Protein AF-X1KHG5-F1 (afdb_monomer_lite)

pLDDT: mean 86.61, std 15.01, range [49.56, 97.62]

Radius of gyration: 16.96 Å; chains: 1; bounding box: 36×52×27 Å

Foldseek 3Di:
DDDDDDPDDPDPPDDDLVRLVVLLVVLVVCCVPPVVPNDVVSVVSNVVSCVVNPVDD

Structure (mmCIF, N/CA/C/O backbone):
data_AF-X1KHG5-F1
#
_entry.id   AF-X1KHG5-F1
#
loop_
_atom_site.group_PDB
_atom_site.id
_atom_site.type_symbol
_atom_site.label_atom_id
_atom_site.label_alt_id
_atom_site.label_comp_id
_atom_site.label_asym_id
_atom_site.label_entity_id
_atom_site.label_seq_id
_atom_site.pdbx_PDB_ins_code
_atom_site.Cartn_x
_atom_site.Cartn_y
_atom_site.Cartn_z
_atom_site.occupancy
_atom_site.B_iso_or_equiv
_atom_site.auth_seq_id
_atom_site.auth_comp_id
_atom_site.auth_asym_id
_atom_site.auth_atom_id
_atom_site.pdbx_PDB_model_num
ATOM 1 N N . MET A 1 1 ? -21.802 -42.488 3.912 1.00 49.56 1 MET A N 1
ATOM 2 C CA . MET A 1 1 ? -21.939 -41.114 4.432 1.00 49.56 1 MET A CA 1
ATOM 3 C C . MET A 1 1 ? -20.542 -40.537 4.462 1.00 49.56 1 MET A C 1
ATOM 5 O O . MET A 1 1 ? -19.771 -40.914 5.331 1.00 49.56 1 MET A O 1
ATOM 9 N N . GLU A 1 2 ? -20.187 -39.753 3.450 1.00 58.41 2 GLU A N 1
ATOM 10 C CA . GLU A 1 2 ? -18.922 -39.014 3.431 1.00 58.41 2 GLU A CA 1
ATOM 11 C C . GLU A 1 2 ? -19.081 -37.787 4.335 1.00 58.41 2 GLU A C 1
ATOM 13 O O . GLU A 1 2 ? -20.069 -37.057 4.237 1.00 58.41 2 GLU A O 1
ATOM 18 N N . SER A 1 3 ? -18.164 -37.619 5.284 1.00 63.53 3 SER A N 1
ATOM 19 C CA . SER A 1 3 ? -18.137 -36.490 6.209 1.00 63.53 3 SER A CA 1
ATOM 20 C C . SER A 1 3 ? -17.629 -35.246 5.484 1.00 63.53 3 SER A C 1
ATOM 22 O O . SER A 1 3 ? -16.493 -35.226 5.019 1.00 63.53 3 SER A O 1
ATOM 24 N N . VAL A 1 4 ? -18.456 -34.204 5.401 1.00 60.94 4 VAL A N 1
ATOM 25 C CA . VAL A 1 4 ? -18.021 -32.875 4.954 1.00 60.94 4 VAL A CA 1
ATOM 26 C C . VAL A 1 4 ? -17.203 -32.254 6.084 1.00 60.94 4 VAL A C 1
ATOM 28 O O . VAL A 1 4 ? -17.758 -31.810 7.089 1.00 60.94 4 VAL A O 1
ATOM 31 N N . GLU A 1 5 ? -15.879 -32.260 5.944 1.00 59.62 5 GLU A N 1
ATOM 32 C CA . GLU A 1 5 ? -14.988 -31.498 6.816 1.00 59.62 5 GLU A CA 1
ATOM 33 C C . GLU A 1 5 ? -15.158 -30.004 6.517 1.00 59.62 5 GLU A C 1
ATOM 35 O O . GLU A 1 5 ? -14.825 -29.513 5.438 1.00 59.62 5 GLU A O 1
ATOM 40 N N . ILE A 1 6 ? -15.717 -29.268 7.476 1.00 61.09 6 ILE A N 1
ATOM 41 C CA . ILE A 1 6 ? -15.782 -27.809 7.422 1.00 61.09 6 ILE A CA 1
ATOM 42 C C . ILE A 1 6 ? -14.399 -27.290 7.824 1.00 61.09 6 ILE A C 1
ATOM 44 O O . ILE A 1 6 ? -14.050 -27.287 9.003 1.00 61.09 6 ILE A O 1
ATOM 48 N N . LEU A 1 7 ? -13.611 -26.850 6.840 1.00 53.69 7 LEU A N 1
ATOM 49 C CA . LEU A 1 7 ? -12.371 -26.099 7.047 1.00 53.69 7 LEU A CA 1
ATOM 50 C C . LEU A 1 7 ? -12.699 -24.770 7.745 1.00 53.69 7 LEU A C 1
ATOM 52 O O . LEU A 1 7 ? -13.100 -23.793 7.113 1.00 53.69 7 LEU A O 1
ATOM 56 N N . THR A 1 8 ? -12.579 -24.733 9.071 1.00 64.44 8 THR A N 1
ATOM 57 C CA . THR A 1 8 ? -12.811 -23.519 9.853 1.00 64.44 8 THR A CA 1
ATOM 58 C C . THR A 1 8 ? -11.551 -22.665 9.969 1.00 64.44 8 THR A C 1
ATOM 60 O O . THR A 1 8 ? -10.542 -23.124 10.496 1.00 64.44 8 THR A O 1
ATOM 63 N N . LYS A 1 9 ? -11.737 -21.387 9.604 1.00 55.88 9 LYS A N 1
ATOM 64 C CA . LYS A 1 9 ? -10.979 -20.174 9.960 1.00 55.88 9 LYS A CA 1
ATOM 65 C C . LYS A 1 9 ? -9.640 -19.960 9.239 1.00 55.88 9 LYS A C 1
ATOM 67 O O . LYS A 1 9 ? -8.577 -20.207 9.791 1.00 55.88 9 LYS A O 1
ATOM 72 N N . SER A 1 10 ? -9.705 -19.321 8.066 1.00 59.12 10 SER A N 1
ATOM 73 C CA . SER A 1 10 ? -8.725 -18.268 7.770 1.00 59.12 10 SER A CA 1
ATOM 74 C C . SER A 1 10 ? -8.884 -17.204 8.852 1.00 59.12 10 SER A C 1
ATOM 76 O O . SER A 1 10 ? -9.895 -16.502 8.884 1.00 59.12 10 SER A O 1
ATOM 78 N N . GLU A 1 11 ? -7.941 -17.138 9.787 1.00 62.28 11 GLU A N 1
ATOM 79 C CA . GLU A 1 11 ? -7.808 -15.980 10.664 1.00 62.28 11 GLU A CA 1
ATOM 80 C C . GLU A 1 11 ? -7.578 -14.759 9.772 1.00 62.28 11 GLU A C 1
ATOM 82 O O . GLU A 1 11 ? -6.581 -14.666 9.057 1.00 62.28 11 GLU A O 1
ATOM 87 N N . VAL A 1 12 ? -8.558 -13.858 9.745 1.00 65.94 12 VAL A N 1
ATOM 88 C CA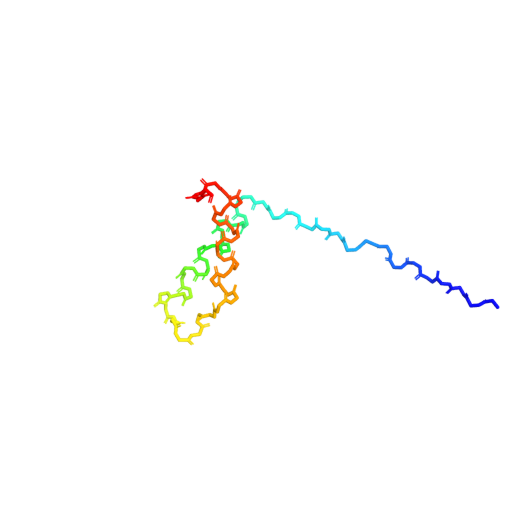 . VAL A 1 12 ? -8.416 -12.567 9.077 1.00 65.94 12 VAL A CA 1
ATOM 89 C C . VAL A 1 12 ? -7.488 -11.743 9.960 1.00 65.94 12 VAL A C 1
ATOM 91 O O . VAL A 1 12 ? -7.929 -11.158 10.948 1.00 65.94 12 VAL A O 1
ATOM 94 N N . HIS A 1 13 ? -6.190 -11.761 9.646 1.00 71.19 13 HIS A N 1
ATOM 95 C CA . HIS A 1 13 ? -5.219 -10.858 10.260 1.00 71.19 13 HIS A CA 1
ATOM 96 C C . HIS A 1 13 ? -5.552 -9.441 9.803 1.00 71.19 13 HIS A C 1
ATOM 98 O O . HIS A 1 13 ? -5.383 -9.111 8.629 1.00 71.19 13 HIS A O 1
ATOM 104 N N . ILE A 1 14 ? -6.094 -8.630 1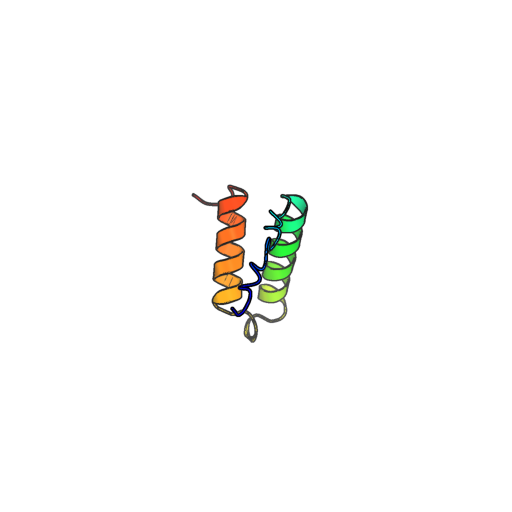0.710 1.00 76.50 14 ILE A N 1
ATOM 105 C CA . ILE A 1 14 ? -6.283 -7.201 10.467 1.00 76.50 14 ILE A CA 1
ATOM 106 C C . ILE A 1 14 ? -4.916 -6.560 10.717 1.00 76.50 14 ILE A C 1
ATOM 108 O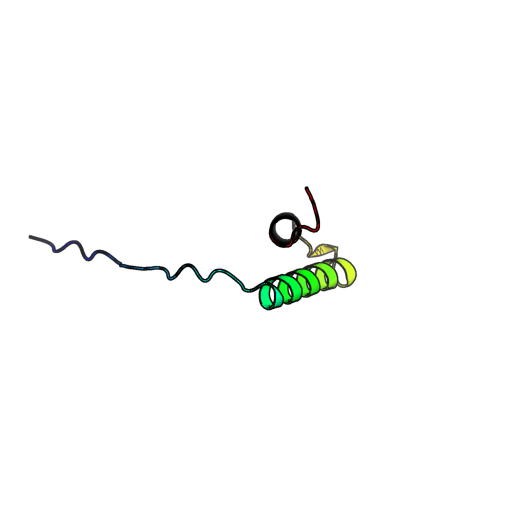 O . ILE A 1 14 ? -4.457 -6.605 11.861 1.00 76.50 14 ILE A O 1
ATOM 112 N N . PRO A 1 15 ? -4.251 -6.014 9.683 1.00 79.00 15 PRO A N 1
ATOM 113 C CA . PRO A 1 15 ? -2.946 -5.404 9.862 1.00 79.00 15 PRO A CA 1
ATOM 114 C C . PRO A 1 15 ? -3.052 -4.232 10.837 1.00 79.00 15 PRO A C 1
ATOM 116 O O . PRO A 1 15 ? -4.018 -3.465 10.819 1.00 79.00 15 PRO A O 1
ATOM 119 N N . THR A 1 16 ? -2.058 -4.111 11.707 1.00 92.56 16 THR A N 1
ATOM 120 C CA . THR A 1 16 ? -1.918 -2.937 12.573 1.00 92.56 16 THR A CA 1
ATOM 121 C C . THR A 1 16 ? -1.514 -1.710 11.749 1.00 92.56 16 THR A C 1
ATOM 123 O O . THR A 1 16 ? -0.976 -1.848 10.652 1.00 92.56 16 THR A O 1
ATOM 126 N N . SER A 1 17 ? -1.717 -0.507 12.292 1.00 93.44 17 SER A N 1
ATOM 127 C CA . SER A 1 17 ? -1.294 0.740 11.627 1.00 93.44 17 SER A CA 1
ATOM 128 C C . SER A 1 17 ? 0.220 0.766 11.348 1.00 93.44 17 SER A C 1
ATOM 130 O O . SER A 1 17 ? 0.647 1.176 10.273 1.00 93.44 17 SER A O 1
ATOM 132 N N . GLU A 1 18 ? 1.046 0.211 12.245 1.00 95.50 18 GLU A N 1
ATOM 133 C CA . GLU A 1 18 ? 2.494 0.095 12.017 1.00 95.50 18 GLU A CA 1
ATOM 134 C C . GLU A 1 18 ? 2.822 -0.850 10.847 1.00 95.50 18 GLU A C 1
ATOM 136 O O . GLU A 1 18 ? 3.651 -0.527 9.994 1.00 95.50 18 GLU A O 1
ATOM 141 N N . GLU A 1 19 ? 2.143 -1.998 10.758 1.00 95.25 19 GLU A N 1
ATOM 142 C CA . GLU A 1 19 ? 2.301 -2.936 9.639 1.00 95.25 19 GLU A CA 1
ATOM 143 C C . GLU A 1 19 ? 1.852 -2.312 8.309 1.00 95.25 19 GLU A C 1
ATOM 145 O O . GLU A 1 19 ? 2.538 -2.465 7.295 1.00 95.25 19 GLU A O 1
ATOM 150 N N . ALA A 1 20 ? 0.741 -1.570 8.317 1.00 94.38 20 ALA A N 1
ATOM 151 C CA . ALA A 1 20 ? 0.228 -0.858 7.152 1.00 94.38 20 ALA A CA 1
ATOM 152 C C . ALA A 1 20 ? 1.194 0.247 6.690 1.00 94.38 20 ALA A C 1
ATOM 154 O O . ALA A 1 20 ? 1.490 0.357 5.497 1.00 94.38 20 ALA A O 1
ATOM 155 N N . GLU A 1 21 ? 1.762 1.016 7.624 1.00 95.19 21 GLU A N 1
ATOM 156 C CA . GLU A 1 21 ? 2.768 2.032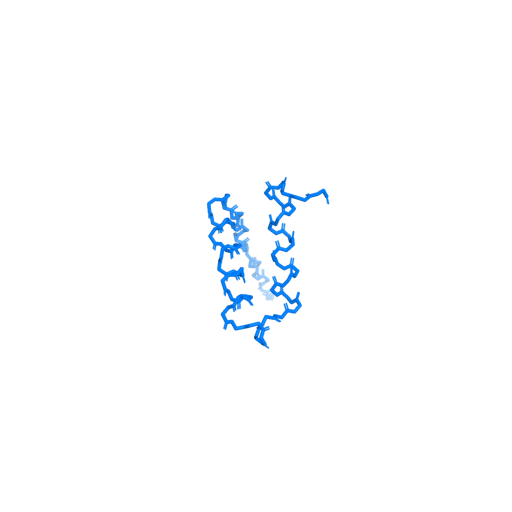 7.317 1.00 95.19 21 GLU A CA 1
ATOM 157 C C . GLU A 1 21 ? 4.042 1.400 6.732 1.00 95.19 21 GLU A C 1
ATOM 159 O O . GLU A 1 21 ? 4.593 1.893 5.740 1.00 95.19 21 GLU A O 1
ATOM 164 N N . MET A 1 22 ? 4.510 0.286 7.305 1.00 97.06 22 MET A N 1
ATOM 165 C CA . MET A 1 22 ? 5.653 -0.457 6.771 1.00 97.06 22 MET A CA 1
ATOM 166 C C . MET A 1 22 ? 5.394 -0.963 5.347 1.00 97.06 22 MET A C 1
ATOM 168 O O . MET A 1 22 ? 6.269 -0.834 4.483 1.00 97.06 22 MET A O 1
ATOM 172 N N . GLU A 1 23 ? 4.201 -1.496 5.080 1.00 96.00 23 GLU A N 1
ATOM 173 C CA . GLU A 1 23 ? 3.797 -1.951 3.749 1.00 96.00 23 GLU A CA 1
ATOM 174 C C . GLU A 1 23 ? 3.759 -0.786 2.745 1.00 96.00 23 GLU A C 1
ATOM 176 O O . GLU A 1 23 ? 4.373 -0.868 1.675 1.00 96.00 23 GLU A O 1
ATOM 181 N N . ALA A 1 24 ? 3.135 0.339 3.113 1.00 96.38 24 ALA A N 1
ATOM 182 C CA . ALA A 1 24 ? 3.082 1.539 2.279 1.00 96.38 24 ALA A CA 1
ATOM 183 C C . ALA A 1 24 ? 4.486 2.064 1.940 1.00 96.38 24 ALA A C 1
ATOM 185 O O . ALA A 1 24 ? 4.775 2.364 0.778 1.00 96.38 24 ALA A O 1
ATOM 186 N N . ARG A 1 25 ? 5.398 2.108 2.922 1.00 97.06 25 ARG A N 1
ATOM 187 C CA . ARG A 1 25 ? 6.806 2.485 2.701 1.00 97.06 25 ARG A CA 1
ATOM 188 C C . ARG A 1 25 ? 7.493 1.551 1.703 1.00 97.06 25 ARG A C 1
ATOM 190 O O . ARG A 1 25 ? 8.222 2.030 0.834 1.00 97.06 25 ARG A O 1
ATOM 197 N N . GLY A 1 26 ? 7.245 0.244 1.788 1.00 97.44 26 GLY A N 1
ATOM 198 C CA . GLY A 1 26 ? 7.772 -0.743 0.842 1.00 97.44 26 GLY A CA 1
ATOM 199 C C . GLY A 1 26 ? 7.273 -0.522 -0.590 1.00 97.44 26 GLY A C 1
ATOM 200 O O . GLY A 1 26 ? 8.067 -0.540 -1.534 1.00 97.44 26 GLY A O 1
ATOM 201 N N . LEU A 1 27 ? 5.978 -0.244 -0.753 1.00 97.31 27 LEU A N 1
ATOM 202 C CA . LEU A 1 27 ? 5.367 0.050 -2.054 1.00 97.31 27 LEU A CA 1
ATOM 203 C C . LEU A 1 27 ? 5.916 1.352 -2.656 1.00 97.31 27 LEU A C 1
ATOM 205 O O . LEU A 1 27 ? 6.313 1.371 -3.822 1.00 97.31 27 LEU A O 1
ATOM 209 N N . VAL A 1 28 ? 6.033 2.418 -1.860 1.00 96.62 28 VAL A N 1
ATOM 210 C CA . VAL A 1 28 ? 6.634 3.687 -2.305 1.00 96.62 28 VAL A CA 1
ATOM 211 C C . VAL A 1 28 ? 8.100 3.495 -2.697 1.00 96.62 28 VAL A C 1
ATOM 213 O O . VAL A 1 28 ? 8.535 3.984 -3.741 1.00 96.62 28 VAL A O 1
ATOM 216 N N . PHE A 1 29 ? 8.869 2.736 -1.915 1.00 97.62 29 PHE A N 1
ATOM 217 C CA . PHE A 1 29 ? 10.257 2.426 -2.251 1.00 97.62 29 PHE A CA 1
ATOM 218 C C . PHE A 1 29 ? 10.364 1.666 -3.581 1.00 97.62 29 PHE A C 1
ATOM 220 O O . PHE A 1 29 ? 11.179 2.022 -4.435 1.00 97.62 29 PHE A O 1
ATOM 227 N N . LYS A 1 30 ? 9.501 0.666 -3.800 1.00 96.94 30 LYS A N 1
ATOM 228 C CA . LYS A 1 30 ? 9.415 -0.071 -5.069 1.00 96.94 30 LYS A CA 1
ATOM 229 C C . LYS A 1 30 ? 9.100 0.858 -6.245 1.00 96.94 30 LYS A C 1
ATOM 231 O O . LYS A 1 30 ? 9.755 0.740 -7.279 1.00 96.94 30 LYS A O 1
ATOM 236 N N . LEU A 1 31 ? 8.160 1.793 -6.080 1.00 96.62 31 LEU A N 1
ATOM 237 C CA . LEU A 1 31 ? 7.804 2.783 -7.102 1.00 96.62 31 LEU A CA 1
ATOM 238 C C . LEU A 1 31 ? 9.002 3.658 -7.502 1.00 96.62 31 LEU A C 1
ATOM 240 O O . LEU A 1 31 ? 9.180 3.945 -8.681 1.00 96.62 31 LEU A O 1
ATOM 244 N N . ILE A 1 32 ? 9.836 4.059 -6.540 1.00 96.62 32 ILE A N 1
ATOM 245 C CA . ILE A 1 32 ? 11.005 4.914 -6.792 1.00 96.62 32 ILE A CA 1
ATOM 246 C C . ILE A 1 32 ? 12.143 4.127 -7.454 1.00 96.62 32 ILE A C 1
ATOM 248 O O . ILE A 1 32 ? 12.748 4.598 -8.416 1.00 96.62 32 ILE A O 1
ATOM 252 N N . ILE A 1 33 ? 12.458 2.940 -6.932 1.00 97.62 33 ILE A N 1
ATOM 253 C CA . ILE A 1 33 ? 13.667 2.195 -7.316 1.00 97.62 33 ILE A CA 1
ATOM 254 C C . ILE A 1 33 ? 13.447 1.340 -8.565 1.00 97.62 33 ILE A C 1
ATOM 256 O O . ILE A 1 33 ? 14.354 1.194 -9.382 1.00 97.62 33 ILE A O 1
ATOM 260 N N . CYS A 1 34 ? 12.255 0.766 -8.728 1.00 94.88 34 CYS A N 1
ATOM 261 C CA . CYS A 1 34 ? 11.926 -0.088 -9.863 1.00 94.88 34 CYS A CA 1
ATOM 262 C C . CYS A 1 34 ? 10.512 0.217 -10.388 1.00 94.88 34 CYS A C 1
ATOM 264 O O . CYS A 1 34 ? 9.631 -0.647 -10.337 1.00 94.88 34 CYS A O 1
ATOM 266 N N . PRO A 1 35 ? 10.277 1.428 -10.933 1.00 93.44 35 PRO A N 1
ATOM 267 C CA . PRO A 1 35 ? 8.954 1.839 -11.407 1.00 93.44 35 PRO A CA 1
ATOM 268 C C . PRO A 1 35 ? 8.401 0.917 -12.499 1.00 93.44 35 PRO A C 1
ATOM 270 O O . PRO A 1 35 ? 7.199 0.692 -12.560 1.00 93.44 35 PRO A O 1
ATOM 273 N N . GLY A 1 36 ? 9.264 0.320 -13.332 1.00 96.38 36 GLY A N 1
ATOM 274 C CA . GLY A 1 36 ? 8.848 -0.631 -14.371 1.00 96.38 36 GLY A CA 1
ATOM 275 C C . GLY A 1 36 ? 8.282 -1.953 -13.835 1.00 96.38 36 GLY A C 1
ATOM 276 O O . GLY A 1 36 ? 7.606 -2.663 -14.573 1.00 96.38 36 GLY A O 1
ATOM 277 N N . ALA A 1 37 ? 8.539 -2.279 -12.564 1.00 94.94 37 ALA A N 1
ATOM 278 C CA . ALA A 1 37 ? 7.959 -3.429 -11.871 1.00 94.94 37 ALA A CA 1
ATOM 279 C C . ALA A 1 37 ? 6.795 -3.037 -10.944 1.00 94.94 37 ALA A C 1
ATOM 281 O O . ALA A 1 37 ? 6.240 -3.905 -10.265 1.00 94.94 37 ALA A O 1
ATOM 282 N N . PHE A 1 38 ? 6.445 -1.748 -10.878 1.00 97.31 38 PHE A N 1
ATOM 283 C CA . PHE A 1 38 ? 5.304 -1.270 -10.112 1.00 97.31 38 PHE A CA 1
ATOM 284 C C . PHE A 1 38 ? 4.025 -1.509 -10.914 1.00 97.31 38 PHE A C 1
ATOM 286 O O . PHE A 1 38 ? 3.833 -0.983 -12.009 1.00 97.31 38 PHE A O 1
ATOM 293 N N . THR A 1 39 ? 3.168 -2.370 -10.386 1.00 97.19 39 THR A N 1
ATOM 294 C CA . THR A 1 39 ? 1.969 -2.852 -11.067 1.00 97.19 39 THR A CA 1
ATOM 295 C C . THR A 1 39 ? 0.733 -2.066 -10.643 1.00 97.19 39 THR A C 1
ATOM 297 O O . THR A 1 39 ? 0.720 -1.374 -9.627 1.00 97.19 39 THR A O 1
ATOM 300 N N . LEU A 1 40 ? -0.360 -2.226 -11.392 1.00 96.81 40 LEU A N 1
ATOM 301 C CA . LEU A 1 40 ? -1.667 -1.707 -10.977 1.00 96.81 40 LEU A CA 1
ATOM 302 C C . LEU A 1 40 ? -2.145 -2.311 -9.649 1.00 96.81 40 LEU A C 1
ATOM 304 O O . LEU A 1 40 ? -2.865 -1.645 -8.914 1.00 96.81 40 LEU A O 1
ATOM 308 N N . LEU A 1 41 ? -1.732 -3.542 -9.328 1.00 97.12 41 LEU A N 1
ATOM 309 C CA . LEU A 1 41 ? -2.043 -4.164 -8.043 1.00 97.12 41 LEU A CA 1
ATOM 310 C C . LEU A 1 41 ? -1.296 -3.476 -6.898 1.00 97.12 41 LEU A C 1
ATOM 312 O O . LEU A 1 41 ? -1.896 -3.208 -5.865 1.00 97.12 41 LEU A O 1
ATOM 316 N N . ASP A 1 42 ? -0.019 -3.138 -7.099 1.00 97.25 42 ASP A N 1
ATOM 317 C CA . ASP A 1 42 ? 0.751 -2.365 -6.117 1.00 97.25 42 ASP A CA 1
ATOM 318 C C . ASP A 1 42 ? 0.107 -0.989 -5.875 1.00 97.25 42 ASP A C 1
ATOM 320 O O . ASP A 1 42 ? 0.010 -0.542 -4.734 1.00 97.25 42 ASP A O 1
ATOM 324 N N . LEU A 1 43 ? -0.383 -0.336 -6.940 1.00 96.62 43 LEU A N 1
ATOM 325 C CA . LEU A 1 43 ? -1.099 0.938 -6.837 1.00 96.62 43 LEU A CA 1
ATOM 326 C C . LEU A 1 43 ? -2.421 0.798 -6.075 1.00 96.62 43 LEU A C 1
ATOM 328 O O . LEU A 1 43 ? -2.695 1.600 -5.186 1.00 96.62 43 LEU A O 1
ATOM 332 N N . ALA A 1 44 ? -3.235 -0.205 -6.417 1.00 97.19 44 ALA A N 1
ATOM 333 C CA . ALA A 1 44 ? -4.505 -0.463 -5.744 1.00 97.19 44 ALA A CA 1
ATOM 334 C C . ALA A 1 44 ? -4.285 -0.751 -4.255 1.00 97.19 44 ALA A C 1
ATOM 336 O O . ALA A 1 44 ? -4.961 -0.167 -3.412 1.00 97.19 44 ALA A O 1
ATOM 337 N N . ARG A 1 45 ? -3.276 -1.568 -3.936 1.00 96.50 45 ARG A N 1
ATOM 338 C CA . ARG A 1 45 ? -2.918 -1.902 -2.560 1.00 96.50 45 ARG A CA 1
ATOM 339 C C . ARG A 1 45 ? -2.451 -0.682 -1.772 1.00 96.50 45 ARG A C 1
ATOM 341 O O . ARG A 1 45 ? -2.896 -0.479 -0.648 1.00 96.50 45 ARG A O 1
ATOM 348 N N . LEU A 1 46 ? -1.601 0.156 -2.368 1.00 96.62 46 LEU A N 1
ATOM 349 C CA . LEU A 1 46 ? -1.178 1.406 -1.741 1.00 96.62 46 LEU A CA 1
ATOM 350 C C . LEU A 1 46 ? -2.378 2.330 -1.493 1.00 96.62 46 LEU A C 1
ATOM 352 O O . LEU A 1 46 ? -2.486 2.906 -0.418 1.00 96.62 46 LEU A O 1
ATOM 356 N N . ASN A 1 47 ? -3.298 2.436 -2.453 1.00 96.56 47 ASN A N 1
ATOM 357 C CA . ASN A 1 47 ? -4.500 3.256 -2.315 1.00 96.56 47 ASN A CA 1
ATOM 358 C C . ASN A 1 47 ? -5.425 2.757 -1.190 1.00 96.56 47 ASN A C 1
ATOM 360 O O . ASN A 1 47 ? -5.912 3.562 -0.405 1.00 96.56 47 ASN A O 1
ATOM 364 N N . GLU A 1 48 ? -5.630 1.442 -1.072 1.00 95.38 48 GLU A N 1
ATOM 365 C CA . GLU A 1 48 ? -6.383 0.843 0.041 1.00 95.38 48 GLU A CA 1
ATOM 366 C C . GLU A 1 48 ? -5.770 1.193 1.399 1.00 95.38 48 GLU A C 1
ATOM 368 O O . GLU A 1 48 ? -6.495 1.580 2.314 1.00 95.38 48 GLU A O 1
ATOM 373 N N . ILE A 1 49 ? -4.442 1.091 1.521 1.00 95.56 49 ILE A N 1
ATOM 374 C CA . ILE A 1 49 ? -3.729 1.427 2.759 1.00 95.56 49 ILE A CA 1
ATOM 375 C C . ILE A 1 49 ? -3.895 2.912 3.092 1.00 95.56 49 ILE A C 1
ATOM 377 O O . ILE A 1 49 ? -4.210 3.256 4.227 1.00 95.56 49 ILE A O 1
ATOM 381 N N . LEU A 1 50 ? -3.722 3.798 2.107 1.00 95.00 50 LEU A N 1
ATOM 382 C CA . LEU A 1 50 ? -3.835 5.242 2.320 1.00 95.00 50 LEU A CA 1
ATOM 383 C C . LEU A 1 50 ? -5.239 5.660 2.774 1.00 95.00 50 LEU A C 1
ATOM 385 O O . LEU A 1 50 ? -5.356 6.530 3.634 1.00 95.00 50 LEU A O 1
ATOM 389 N N . ILE A 1 51 ? -6.286 5.027 2.241 1.00 95.12 51 ILE A N 1
ATOM 390 C CA . ILE A 1 51 ? -7.666 5.246 2.692 1.00 95.12 51 ILE A CA 1
ATOM 391 C C . ILE A 1 51 ? -7.856 4.700 4.113 1.00 95.12 51 ILE A C 1
ATOM 393 O O . ILE A 1 51 ? -8.404 5.391 4.968 1.00 95.12 51 ILE A O 1
ATOM 397 N N . ALA A 1 52 ? -7.385 3.479 4.390 1.00 91.75 52 ALA A N 1
ATOM 398 C CA . ALA A 1 52 ? -7.546 2.841 5.698 1.00 91.75 52 ALA A CA 1
ATOM 399 C C . ALA A 1 52 ? -6.872 3.628 6.836 1.00 91.75 52 ALA A C 1
ATOM 401 O O . ALA A 1 52 ? -7.436 3.733 7.923 1.00 91.75 52 ALA A O 1
ATOM 402 N N . GLU A 1 53 ? -5.708 4.223 6.572 1.00 91.12 53 GLU A N 1
ATOM 403 C CA . GLU A 1 53 ? -4.977 5.067 7.526 1.00 91.12 53 GLU A CA 1
ATOM 404 C C . GLU A 1 53 ? -5.480 6.529 7.557 1.00 91.12 53 GLU A C 1
ATOM 406 O O . GLU A 1 53 ? -4.998 7.337 8.351 1.00 91.12 53 GLU A O 1
ATOM 411 N N . GLY A 1 54 ? -6.464 6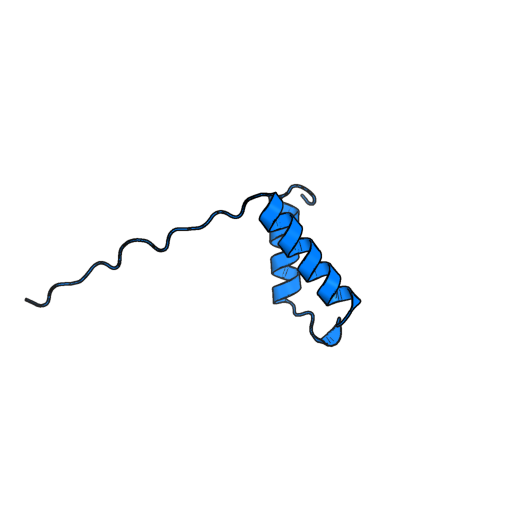.894 6.723 1.00 91.38 54 GLY A N 1
ATOM 412 C CA . GLY A 1 54 ? -7.083 8.225 6.719 1.00 91.38 54 GLY A CA 1
ATOM 413 C C . GLY A 1 54 ? -6.251 9.327 6.053 1.00 91.38 54 GLY A C 1
ATOM 414 O O . GLY A 1 54 ? -6.433 10.506 6.355 1.00 91.38 54 GLY A O 1
ATOM 415 N N . TYR A 1 55 ? -5.333 8.969 5.151 1.00 91.94 55 TYR A N 1
ATOM 416 C CA . TYR A 1 55 ? -4.566 9.932 4.350 1.00 91.94 55 TYR A CA 1
ATOM 417 C C . TYR A 1 55 ? -5.325 10.439 3.116 1.00 91.94 55 TYR A C 1
ATOM 419 O O . TYR A 1 55 ? -4.901 11.418 2.499 1.00 91.94 55 TYR A O 1
ATOM 427 N N . MET A 1 56 ? -6.406 9.760 2.728 1.00 86.75 56 MET A N 1
ATOM 428 C CA . MET A 1 56 ? -7.233 10.062 1.559 1.00 86.75 56 MET A CA 1
ATOM 429 C C . MET A 1 56 ? -8.711 9.844 1.908 1.00 86.75 56 MET A C 1
ATOM 431 O O . MET A 1 56 ? -9.017 8.943 2.689 1.00 86.75 56 MET A O 1
ATOM 435 N N . ASP A 1 57 ? -9.590 10.677 1.344 1.00 83.25 57 ASP A N 1
ATOM 436 C CA . ASP A 1 57 ? -11.053 10.594 1.508 1.00 83.25 57 ASP A CA 1
ATOM 437 C C . ASP A 1 57 ? -11.681 9.435 0.712 1.00 83.25 57 ASP A C 1
ATOM 439 O O . ASP A 1 57 ? -11.244 9.1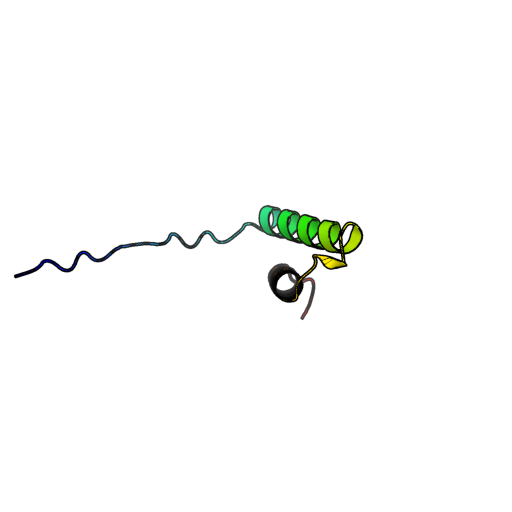94 -0.442 1.00 83.25 57 ASP A O 1
#

Secondary structure (DSSP, 8-state):
----------------HHHHHHHHHHHHHHHHH-GGG--HHHHHHHHHHHHHTTS--

Organism: NCBI:txid412755

Sequence (57 aa):
MESVEILTKSEVHIPTSEEAEMEARGLVFKLIICPGAFTLLDLARLNEILIAEGYMD